Protein AF-A0A0G1YB3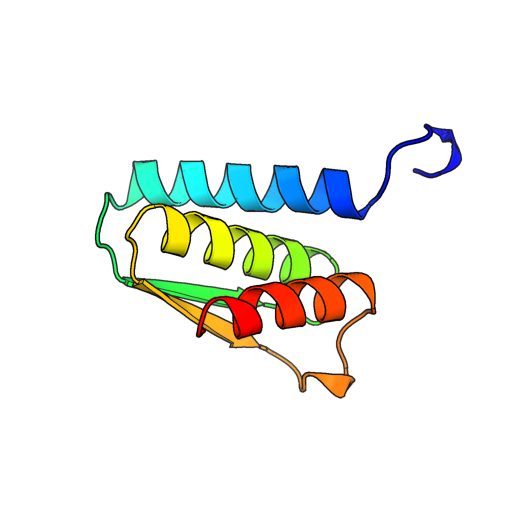0-F1 (afdb_monomer)

Foldseek 3Di:
DVVVVDDLLVVLLVLLLVVLVVVCVVPNAQEEEEFEAEQDSVNSSSLSVQVNNVVRHYHYDYDYPDDLVSHDPSNNVSVVVSVVVPD

Sequence (87 aa):
MEKLGVDIKQLMEIAGMRSAEIALKMFGEGTHITLLAGPGGNGGDALVCAKWLKLWGCTPVVLLSHEASSLKQVTADQLSVWNALGG

pLDDT: mean 94.78, std 8.33, range [55.66, 98.75]

Structure (mmCIF, N/CA/C/O backbone):
data_AF-A0A0G1YB30-F1
#
_entry.id   AF-A0A0G1YB30-F1
#
loop_
_atom_site.group_PDB
_atom_site.id
_atom_site.type_symbol
_atom_site.label_atom_id
_atom_site.label_alt_id
_atom_site.label_comp_id
_atom_site.label_asym_id
_atom_site.label_entity_id
_atom_site.label_seq_id
_atom_site.pdbx_PDB_ins_code
_atom_site.Cartn_x
_atom_site.Cartn_y
_atom_site.Cartn_z
_atom_site.occupancy
_atom_site.B_iso_or_equiv
_atom_site.auth_seq_id
_atom_site.auth_comp_id
_atom_site.auth_asym_id
_atom_site.auth_atom_id
_atom_site.pdbx_PDB_model_num
ATOM 1 N N . MET A 1 1 ? 20.461 5.528 -6.634 1.00 55.66 1 MET A N 1
ATOM 2 C CA . MET A 1 1 ? 20.125 4.860 -5.360 1.00 55.66 1 MET A CA 1
ATOM 3 C C . MET A 1 1 ? 21.034 3.671 -5.095 1.00 55.66 1 MET A C 1
ATOM 5 O O . MET A 1 1 ? 21.626 3.661 -4.030 1.00 55.66 1 MET A O 1
ATOM 9 N N . GLU A 1 2 ? 21.290 2.785 -6.067 1.00 56.31 2 GLU A N 1
ATOM 10 C CA . GLU A 1 2 ? 22.332 1.738 -5.929 1.00 56.31 2 GLU A CA 1
ATOM 11 C C . GLU A 1 2 ? 23.713 2.295 -5.554 1.00 56.31 2 GLU A C 1
ATOM 13 O O . GLU A 1 2 ? 24.401 1.728 -4.716 1.00 56.31 2 GLU A O 1
ATOM 18 N N . LYS A 1 3 ? 24.083 3.474 -6.076 1.00 60.72 3 LYS A N 1
ATOM 19 C CA . LYS A 1 3 ? 25.329 4.174 -5.703 1.00 60.72 3 LYS A CA 1
ATOM 20 C C . LYS A 1 3 ? 25.427 4.575 -4.218 1.00 60.72 3 LYS A C 1
ATOM 22 O O . LYS A 1 3 ? 26.507 4.937 -3.777 1.00 60.72 3 LYS A O 1
ATOM 27 N N . LEU A 1 4 ? 24.319 4.541 -3.474 1.00 73.81 4 LEU A N 1
ATOM 28 C CA . LEU A 1 4 ? 24.248 4.814 -2.032 1.00 73.81 4 LEU A CA 1
ATOM 29 C C . LEU A 1 4 ? 24.018 3.531 -1.208 1.00 73.81 4 LEU A C 1
ATOM 31 O O . LEU A 1 4 ? 23.915 3.618 0.009 1.00 73.81 4 LEU A O 1
ATOM 35 N N . GLY A 1 5 ? 23.908 2.358 -1.849 1.00 79.38 5 GLY A N 1
ATOM 36 C CA . GLY A 1 5 ? 23.649 1.078 -1.175 1.00 79.38 5 GLY A CA 1
ATOM 37 C C . GLY A 1 5 ? 22.238 0.924 -0.596 1.00 79.38 5 GLY A C 1
ATOM 38 O O . GLY A 1 5 ? 22.011 0.021 0.202 1.00 79.38 5 GLY A O 1
ATOM 39 N N . VAL A 1 6 ? 21.295 1.795 -0.969 1.00 80.38 6 VAL A N 1
ATOM 40 C CA . VAL A 1 6 ? 19.924 1.772 -0.441 1.00 80.38 6 VAL A CA 1
ATOM 41 C C . VAL A 1 6 ? 19.001 1.032 -1.404 1.00 80.38 6 VAL A C 1
ATOM 43 O O . VAL A 1 6 ? 18.881 1.424 -2.570 1.00 80.38 6 VAL A O 1
ATOM 46 N N . ASP A 1 7 ? 18.334 -0.011 -0.905 1.00 89.50 7 ASP A N 1
ATOM 47 C CA . ASP A 1 7 ? 17.349 -0.781 -1.663 1.00 89.50 7 ASP A CA 1
ATOM 48 C C . ASP A 1 7 ? 16.062 0.036 -1.852 1.00 89.50 7 ASP A C 1
ATOM 50 O O . ASP A 1 7 ? 15.485 0.585 -0.909 1.00 89.50 7 ASP A O 1
ATOM 54 N N . ILE A 1 8 ? 15.581 0.091 -3.095 1.00 89.75 8 ILE A N 1
ATOM 55 C CA . ILE A 1 8 ? 14.330 0.758 -3.451 1.00 89.75 8 ILE A CA 1
ATOM 56 C C . ILE A 1 8 ? 13.136 0.195 -2.669 1.00 89.75 8 ILE A C 1
ATOM 58 O O . ILE A 1 8 ? 12.234 0.952 -2.315 1.00 89.75 8 ILE A O 1
ATOM 62 N N . LYS A 1 9 ? 13.145 -1.104 -2.342 1.00 92.31 9 LYS A N 1
ATOM 63 C CA . LYS A 1 9 ? 12.092 -1.741 -1.542 1.00 92.31 9 LYS A CA 1
ATOM 64 C C . LYS A 1 9 ? 12.077 -1.218 -0.109 1.00 92.31 9 LYS A C 1
ATOM 66 O O . LYS A 1 9 ? 11.002 -1.000 0.435 1.00 92.31 9 LYS A O 1
ATOM 71 N N . GLN A 1 10 ? 13.245 -0.959 0.481 1.00 94.12 10 GLN A N 1
ATOM 72 C CA . GLN A 1 10 ? 13.342 -0.381 1.825 1.00 94.12 10 GLN A CA 1
ATOM 73 C C . GLN A 1 10 ? 12.817 1.057 1.858 1.00 94.12 10 GLN A C 1
ATOM 75 O O . GLN A 1 10 ? 12.113 1.439 2.789 1.00 94.12 10 GLN A O 1
ATOM 80 N N . LEU A 1 11 ? 1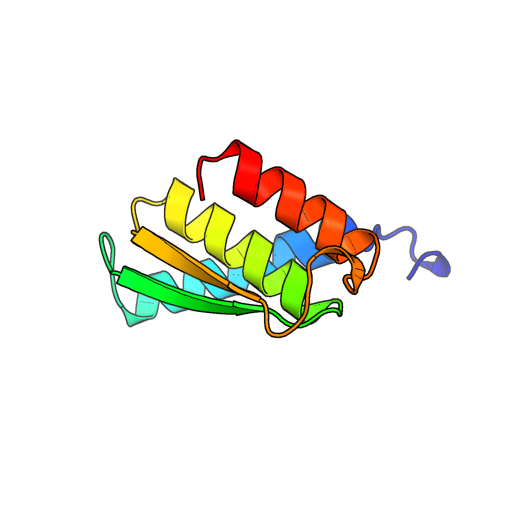3.126 1.854 0.832 1.00 94.69 11 LEU A N 1
ATOM 81 C CA . LEU A 1 11 ? 12.606 3.220 0.730 1.00 94.69 11 LEU A CA 1
ATOM 82 C C . LEU A 1 11 ? 11.087 3.240 0.567 1.00 94.69 11 LEU A C 1
ATOM 84 O O . LEU A 1 11 ? 10.419 4.001 1.260 1.00 94.69 11 LEU A O 1
ATOM 88 N N . MET A 1 12 ? 10.556 2.380 -0.300 1.00 96.75 12 MET A N 1
ATOM 89 C CA . MET A 1 12 ? 9.118 2.206 -0.507 1.00 96.75 12 MET A CA 1
ATOM 90 C C . MET A 1 12 ? 8.408 1.749 0.773 1.00 96.75 12 MET A C 1
ATOM 92 O O . MET A 1 12 ? 7.360 2.284 1.131 1.00 96.75 12 MET A O 1
ATOM 96 N N . GLU A 1 13 ? 9.015 0.815 1.510 1.00 97.75 13 GLU A N 1
ATOM 97 C CA . GLU A 1 13 ? 8.508 0.350 2.802 1.00 97.75 13 GLU A CA 1
ATOM 98 C C . GLU A 1 13 ? 8.349 1.510 3.796 1.00 97.75 13 GLU A C 1
ATOM 100 O O . GLU A 1 13 ? 7.297 1.684 4.412 1.00 97.75 13 GLU A O 1
ATOM 105 N N . ILE A 1 14 ? 9.379 2.353 3.906 1.00 97.94 14 ILE A N 1
ATOM 106 C CA . ILE A 1 14 ? 9.358 3.530 4.777 1.00 97.94 14 ILE A CA 1
ATOM 107 C C . ILE A 1 14 ? 8.325 4.550 4.279 1.00 97.94 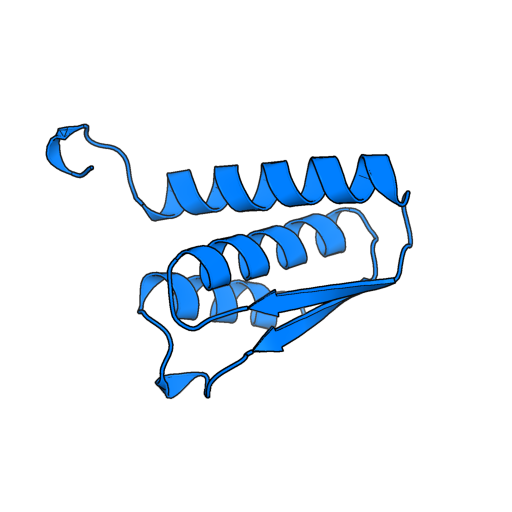14 ILE A C 1
ATOM 109 O O . ILE A 1 14 ? 7.540 5.057 5.080 1.00 97.94 14 ILE A O 1
ATOM 113 N N . ALA A 1 15 ? 8.297 4.851 2.980 1.00 98.12 15 ALA A N 1
ATOM 114 C CA . ALA A 1 15 ? 7.398 5.849 2.402 1.00 98.12 15 ALA A CA 1
ATOM 115 C C . ALA A 1 15 ? 5.916 5.485 2.603 1.00 98.12 15 ALA A C 1
ATOM 117 O O . ALA A 1 15 ? 5.125 6.315 3.067 1.00 98.12 15 ALA A O 1
ATOM 118 N N . GLY A 1 16 ? 5.543 4.234 2.326 1.00 98.50 16 GLY A N 1
ATOM 119 C CA . GLY A 1 16 ? 4.179 3.754 2.535 1.00 98.50 16 GLY A CA 1
ATOM 120 C C . GLY A 1 16 ? 3.789 3.710 4.014 1.00 98.50 16 GLY A C 1
ATOM 121 O O . GLY A 1 16 ? 2.710 4.182 4.370 1.00 98.50 16 GLY A O 1
ATOM 122 N N . MET A 1 17 ? 4.678 3.237 4.899 1.00 98.62 17 MET A N 1
ATOM 123 C CA . MET A 1 17 ? 4.424 3.211 6.347 1.00 98.62 17 MET A CA 1
ATOM 124 C C . MET A 1 17 ? 4.188 4.617 6.911 1.00 98.62 17 MET A C 1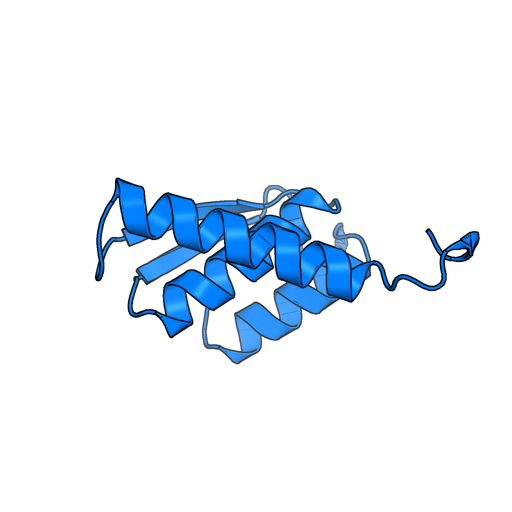
ATOM 126 O O . MET A 1 17 ? 3.222 4.839 7.636 1.00 98.62 17 MET A O 1
ATOM 130 N N . ARG A 1 18 ? 5.026 5.598 6.548 1.00 98.62 18 ARG A N 1
ATOM 131 C CA . ARG A 1 18 ? 4.843 6.992 6.991 1.00 98.62 18 ARG A CA 1
ATOM 132 C C . ARG A 1 18 ? 3.546 7.601 6.465 1.00 98.62 18 ARG A C 1
ATOM 134 O O . ARG A 1 18 ? 2.899 8.363 7.180 1.00 98.62 18 ARG A O 1
ATOM 141 N N . SER A 1 19 ? 3.139 7.238 5.252 1.00 98.44 19 SER A N 1
ATOM 142 C CA . SER A 1 19 ? 1.843 7.652 4.705 1.00 98.44 19 SER A CA 1
ATOM 143 C C . SER A 1 19 ? 0.681 7.071 5.522 1.00 98.44 19 SER A C 1
ATOM 145 O O . SER A 1 19 ? -0.251 7.800 5.861 1.00 98.44 19 SER A O 1
ATOM 147 N N . ALA A 1 20 ? 0.772 5.796 5.918 1.00 98.31 20 ALA A N 1
ATOM 148 C CA . ALA A 1 20 ? -0.212 5.153 6.786 1.00 98.31 20 ALA A CA 1
ATOM 149 C C . ALA A 1 20 ? -0.285 5.818 8.170 1.00 98.31 20 ALA A C 1
ATOM 151 O O . ALA A 1 20 ? -1.382 6.045 8.674 1.00 98.31 20 ALA A O 1
ATOM 152 N N . GLU A 1 21 ? 0.854 6.187 8.772 1.00 98.44 21 GLU A N 1
ATOM 153 C CA . GLU A 1 21 ? 0.886 6.879 10.072 1.00 98.44 21 GLU A CA 1
ATOM 154 C C . GLU A 1 21 ? 0.140 8.216 10.023 1.00 98.44 21 GLU A C 1
ATOM 156 O O . GLU A 1 21 ? -0.581 8.568 10.957 1.00 98.44 21 GLU A O 1
ATOM 161 N N . ILE A 1 22 ? 0.322 8.979 8.941 1.00 98.12 22 ILE A N 1
ATOM 162 C CA . ILE A 1 22 ? -0.363 10.261 8.753 1.00 98.12 22 ILE A CA 1
ATOM 163 C C . ILE A 1 22 ? -1.863 10.028 8.565 1.00 98.12 22 ILE A C 1
ATOM 165 O O . ILE A 1 22 ? -2.659 10.680 9.238 1.00 98.12 22 ILE A O 1
ATOM 169 N N . ALA A 1 23 ? -2.255 9.073 7.718 1.00 97.25 23 ALA A N 1
ATOM 170 C CA . ALA A 1 23 ? -3.662 8.735 7.517 1.00 97.25 23 ALA A CA 1
ATOM 171 C C . ALA A 1 23 ? -4.338 8.300 8.829 1.00 97.25 23 ALA A C 1
ATOM 173 O O . ALA A 1 23 ? -5.416 8.795 9.155 1.00 97.25 23 ALA A O 1
ATOM 174 N N . LEU A 1 24 ? -3.681 7.456 9.630 1.00 96.69 24 LEU A N 1
ATOM 175 C CA . LEU A 1 24 ? -4.200 7.016 10.924 1.00 96.69 24 LEU A CA 1
ATOM 176 C C . LEU A 1 24 ? -4.373 8.188 11.901 1.00 96.69 24 LEU A C 1
ATOM 178 O O . LEU A 1 24 ? -5.396 8.283 12.570 1.00 96.69 24 LEU A O 1
ATOM 182 N N . LYS A 1 25 ? -3.416 9.124 11.944 1.00 97.00 25 LYS A N 1
ATOM 183 C CA . LYS A 1 25 ? -3.531 10.347 12.760 1.00 97.00 25 LYS A CA 1
ATOM 184 C C . LYS A 1 25 ? -4.671 11.259 12.309 1.00 97.00 25 LYS A C 1
ATOM 186 O O . LYS A 1 25 ? -5.255 11.943 13.141 1.00 97.00 25 LYS A O 1
ATOM 191 N N . MET A 1 26 ? -4.953 11.307 11.008 1.00 96.69 26 MET A N 1
ATOM 192 C CA . MET A 1 26 ? -5.994 12.169 10.445 1.00 96.69 26 MET A CA 1
ATOM 193 C C . MET A 1 26 ? -7.400 11.605 10.646 1.00 96.69 26 MET A C 1
ATOM 195 O O . MET A 1 26 ? -8.323 12.375 10.896 1.00 96.69 26 MET A O 1
ATOM 199 N N . PHE A 1 27 ? -7.567 10.289 10.510 1.00 94.69 27 PHE A N 1
ATOM 200 C CA . PHE A 1 27 ? -8.890 9.667 10.431 1.00 94.69 27 PHE A CA 1
ATOM 201 C C . PHE A 1 27 ? -9.231 8.755 11.616 1.00 94.69 27 PHE A C 1
ATOM 203 O O . PHE A 1 27 ? -10.407 8.518 11.867 1.00 94.69 27 PHE A O 1
ATOM 210 N N . GLY A 1 28 ? -8.235 8.294 12.375 1.00 90.56 28 GLY A N 1
ATOM 211 C CA . GLY A 1 28 ? -8.420 7.387 13.506 1.00 90.56 28 GLY A CA 1
ATOM 212 C C . GLY A 1 28 ? -8.481 5.906 13.117 1.00 90.56 28 GLY A C 1
ATOM 213 O O . GLY A 1 28 ? -8.583 5.535 11.944 1.00 90.56 28 GLY A O 1
ATOM 214 N N . GLU A 1 29 ? -8.390 5.054 14.138 1.00 89.69 29 GLU A N 1
ATOM 215 C CA . GLU A 1 29 ? -8.442 3.591 14.025 1.00 89.69 29 GLU A CA 1
ATOM 216 C C . GLU A 1 29 ? -9.806 3.089 13.525 1.00 89.69 29 GLU A C 1
ATOM 218 O O . GLU A 1 29 ? -10.830 3.752 13.684 1.00 89.69 29 GLU A O 1
ATOM 223 N N . GLY A 1 30 ? -9.831 1.901 12.911 1.00 90.25 30 GLY A N 1
ATOM 224 C CA . GLY A 1 30 ? -11.069 1.274 12.428 1.00 90.25 30 GLY A CA 1
ATOM 225 C C . GLY A 1 30 ? -11.691 1.932 11.190 1.00 90.25 30 GLY A C 1
ATOM 226 O O . GLY A 1 30 ? -12.746 1.499 10.731 1.00 90.25 30 GLY A O 1
ATOM 227 N N . THR A 1 31 ? -11.048 2.951 10.616 1.00 93.50 31 THR A N 1
ATOM 228 C CA . THR A 1 31 ? -11.590 3.690 9.470 1.00 93.50 31 THR A CA 1
ATOM 229 C C . THR A 1 31 ? -11.531 2.879 8.169 1.00 93.50 31 THR A C 1
ATOM 231 O O . THR A 1 31 ? -10.580 2.133 7.910 1.00 93.50 31 THR A O 1
ATOM 234 N N . HIS A 1 32 ? -12.537 3.063 7.309 1.00 96.81 32 HIS A N 1
ATOM 235 C CA . HIS A 1 32 ? -12.523 2.593 5.922 1.00 96.81 32 HIS A CA 1
ATOM 236 C C . HIS A 1 32 ? -11.760 3.582 5.036 1.00 96.81 32 HIS A C 1
ATOM 238 O O . HIS A 1 32 ? -12.149 4.743 4.923 1.00 96.81 32 HIS A O 1
ATOM 244 N N . ILE A 1 33 ? -10.682 3.131 4.392 1.00 96.88 33 ILE A N 1
ATOM 245 C CA . ILE A 1 33 ? -9.789 4.002 3.614 1.00 96.88 33 ILE A CA 1
ATOM 246 C C . ILE A 1 33 ? -9.628 3.426 2.210 1.00 96.88 33 ILE A C 1
ATOM 248 O O . ILE A 1 33 ? -9.238 2.277 2.049 1.00 96.88 33 ILE A O 1
ATOM 252 N N . THR A 1 34 ? -9.904 4.222 1.178 1.00 97.94 34 THR A N 1
ATOM 253 C CA . THR A 1 34 ? -9.650 3.812 -0.212 1.00 97.94 34 THR A CA 1
ATOM 254 C C . THR A 1 34 ? -8.307 4.354 -0.682 1.00 97.94 34 THR A C 1
ATOM 256 O O . THR A 1 34 ? -8.056 5.555 -0.595 1.00 97.94 34 THR A O 1
ATOM 259 N N . LEU A 1 35 ? -7.453 3.475 -1.199 1.00 98.19 35 LEU A N 1
ATOM 260 C CA . LEU A 1 35 ? -6.149 3.807 -1.756 1.00 98.19 35 LEU A CA 1
ATOM 261 C C . LEU A 1 35 ? -6.178 3.640 -3.273 1.00 98.19 35 LEU A C 1
ATOM 263 O O . LEU A 1 35 ? -6.573 2.596 -3.785 1.00 98.19 35 LEU A O 1
ATOM 267 N N . LEU A 1 36 ? -5.731 4.668 -3.991 1.00 98.31 36 LEU A N 1
ATOM 268 C CA . LEU A 1 36 ? -5.632 4.659 -5.448 1.00 98.31 36 LEU A CA 1
ATOM 269 C C . LEU A 1 36 ? -4.175 4.411 -5.843 1.00 98.31 36 LEU A C 1
ATOM 271 O O . LEU A 1 36 ? -3.313 5.260 -5.611 1.00 98.31 36 LEU A O 1
ATOM 275 N N . ALA A 1 37 ? -3.891 3.251 -6.429 1.00 98.50 37 ALA A N 1
ATOM 276 C CA . ALA A 1 37 ? -2.536 2.817 -6.743 1.00 98.50 37 ALA A CA 1
ATOM 277 C C . ALA A 1 37 ? -2.278 2.822 -8.258 1.00 98.50 37 ALA A C 1
ATOM 279 O O . ALA A 1 37 ? -2.970 2.174 -9.042 1.00 98.50 37 ALA A O 1
ATOM 280 N N . GLY A 1 38 ? -1.258 3.578 -8.674 1.00 98.38 38 GLY A N 1
ATOM 281 C CA . GLY A 1 38 ? -0.777 3.598 -10.057 1.00 98.38 38 GLY A CA 1
ATOM 282 C C . GLY A 1 38 ? 0.191 2.456 -10.394 1.00 98.38 38 GLY A C 1
ATOM 283 O O . GLY A 1 38 ? 0.616 1.722 -9.510 1.00 98.38 38 GLY A O 1
ATOM 284 N N . PRO A 1 39 ? 0.637 2.338 -11.657 1.00 98.00 39 PRO A N 1
ATOM 285 C CA . PRO A 1 39 ? 1.551 1.269 -12.067 1.00 98.00 39 PRO A CA 1
ATOM 286 C C . PRO A 1 39 ? 3.013 1.496 -11.648 1.00 98.00 39 PRO A C 1
ATOM 288 O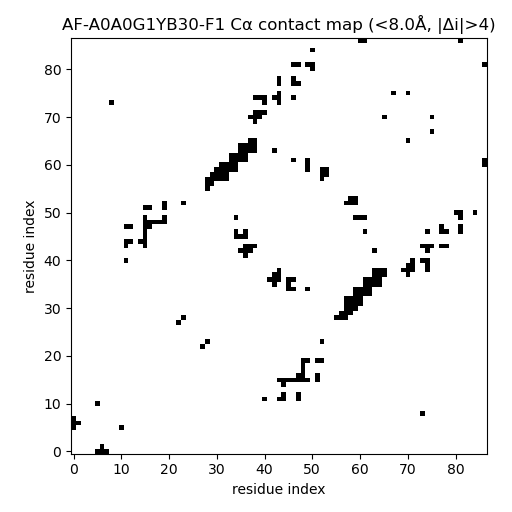 O . PRO A 1 39 ? 3.857 0.613 -11.800 1.00 98.00 39 PRO A O 1
ATOM 291 N N . GLY A 1 40 ? 3.340 2.697 -11.161 1.00 97.50 40 GLY A N 1
ATOM 292 C CA . GLY A 1 40 ? 4.691 3.110 -10.780 1.00 97.50 40 GLY A CA 1
ATOM 293 C C . GLY A 1 40 ? 4.999 2.979 -9.286 1.00 97.50 40 GLY A C 1
ATOM 294 O O . GLY A 1 40 ? 4.235 2.386 -8.529 1.00 97.50 40 GLY A O 1
ATOM 295 N N . GLY A 1 41 ? 6.114 3.592 -8.868 1.00 96.69 41 GLY A N 1
ATOM 296 C CA . GLY A 1 41 ? 6.608 3.555 -7.483 1.00 96.69 41 GLY A CA 1
ATOM 297 C C . GLY A 1 41 ? 5.576 4.019 -6.455 1.00 96.69 41 GLY A C 1
ATOM 298 O O . GLY A 1 41 ? 5.331 3.299 -5.499 1.00 96.69 41 GLY A O 1
ATOM 299 N N . ASN A 1 42 ? 4.861 5.115 -6.732 1.00 96.94 42 ASN A N 1
ATOM 300 C CA . ASN A 1 42 ? 3.805 5.616 -5.843 1.00 96.94 42 ASN A CA 1
ATOM 301 C C . ASN A 1 42 ? 2.661 4.609 -5.636 1.00 96.94 42 ASN A C 1
ATOM 303 O O . ASN A 1 42 ? 2.005 4.625 -4.602 1.00 96.94 42 ASN A O 1
ATOM 307 N N . GLY A 1 43 ? 2.396 3.734 -6.613 1.00 98.25 43 GLY A N 1
ATOM 308 C CA . GLY A 1 43 ? 1.443 2.642 -6.422 1.00 98.25 43 GLY A CA 1
ATOM 309 C C . GLY A 1 43 ? 1.965 1.580 -5.463 1.00 98.25 43 GLY A C 1
ATOM 310 O O . GLY A 1 43 ? 1.202 1.056 -4.662 1.00 98.25 43 GLY A O 1
ATOM 311 N N . GLY A 1 44 ? 3.273 1.315 -5.495 1.00 98.31 44 GLY A N 1
ATOM 312 C CA . GLY A 1 44 ? 3.939 0.465 -4.512 1.00 98.31 44 GLY A CA 1
ATOM 313 C C . GLY A 1 44 ? 3.879 1.072 -3.111 1.00 98.31 44 GLY A C 1
ATOM 314 O O . GLY A 1 44 ? 3.506 0.379 -2.170 1.00 98.31 44 GLY A O 1
ATOM 315 N N . ASP A 1 45 ? 4.127 2.378 -2.984 1.00 98.62 45 ASP A N 1
ATOM 316 C CA . ASP A 1 45 ? 3.980 3.099 -1.712 1.00 98.62 45 ASP A CA 1
ATOM 317 C C . ASP A 1 45 ? 2.533 3.026 -1.189 1.00 98.62 45 ASP A C 1
ATOM 319 O O . ASP A 1 45 ? 2.311 2.804 0.001 1.00 98.62 45 ASP A O 1
ATOM 323 N N . ALA A 1 46 ? 1.535 3.157 -2.074 1.00 98.69 46 ALA A N 1
ATOM 324 C CA . ALA A 1 46 ? 0.123 3.007 -1.724 1.00 98.69 46 ALA A CA 1
ATOM 325 C C . ALA A 1 46 ? -0.209 1.580 -1.253 1.00 98.69 46 ALA A C 1
ATOM 327 O O . ALA A 1 46 ? -0.907 1.415 -0.258 1.00 98.69 46 ALA A O 1
ATOM 328 N N . LEU A 1 47 ? 0.322 0.542 -1.901 1.00 98.75 47 LEU A N 1
ATOM 329 C CA . LEU A 1 47 ? 0.139 -0.852 -1.473 1.00 98.75 47 LEU A CA 1
ATOM 330 C C . LEU A 1 47 ? 0.788 -1.122 -0.105 1.00 98.75 47 LEU A C 1
ATOM 332 O O . LEU A 1 47 ? 0.181 -1.757 0.758 1.00 98.75 47 LEU A O 1
ATOM 336 N N . VAL A 1 48 ? 1.982 -0.575 0.141 1.00 98.75 48 VAL A N 1
ATOM 337 C CA . VAL A 1 48 ? 2.623 -0.614 1.466 1.00 98.75 48 VAL A CA 1
ATOM 338 C C . VAL A 1 48 ? 1.785 0.141 2.503 1.00 98.75 48 VAL A C 1
ATOM 340 O O . VAL A 1 48 ? 1.620 -0.337 3.625 1.00 98.75 48 VAL A O 1
ATOM 343 N N . CYS A 1 49 ? 1.227 1.298 2.146 1.00 98.75 49 CYS A N 1
ATOM 344 C CA . CYS A 1 49 ? 0.331 2.057 3.016 1.00 98.75 49 CYS A CA 1
ATOM 345 C C . CYS A 1 49 ? -0.910 1.227 3.392 1.00 98.75 49 CYS A C 1
ATOM 347 O O . CYS A 1 49 ? -1.231 1.106 4.575 1.00 98.75 49 CYS A O 1
ATOM 349 N N . ALA A 1 50 ? -1.552 0.572 2.416 1.00 98.56 50 ALA A N 1
ATOM 350 C CA . ALA A 1 50 ? -2.694 -0.317 2.643 1.00 98.56 50 ALA A CA 1
ATOM 351 C C . ALA A 1 50 ? -2.342 -1.468 3.594 1.00 98.56 50 ALA A C 1
ATOM 353 O O . ALA A 1 50 ? -3.077 -1.736 4.546 1.00 98.56 50 ALA A O 1
ATOM 354 N N . LYS A 1 51 ? -1.182 -2.103 3.383 1.00 98.44 51 LYS A N 1
ATOM 355 C CA . LYS A 1 51 ? -0.654 -3.144 4.271 1.00 98.44 51 LYS A CA 1
ATOM 356 C C . LYS A 1 51 ? -0.590 -2.664 5.722 1.00 98.44 51 LYS A C 1
ATOM 358 O O . LYS A 1 51 ? -1.126 -3.334 6.602 1.00 98.44 51 LYS A O 1
ATOM 363 N N . TRP A 1 52 ? 0.046 -1.522 5.982 1.00 98.44 52 TRP A N 1
ATOM 364 C CA . TRP A 1 52 ? 0.202 -1.007 7.347 1.00 98.44 52 TRP A CA 1
ATOM 365 C C . TRP A 1 52 ? -1.127 -0.603 7.979 1.00 98.44 52 TRP A C 1
ATOM 367 O O . TRP A 1 52 ? -1.395 -0.988 9.114 1.00 98.44 52 TRP A O 1
ATOM 377 N N . LEU A 1 53 ? -1.997 0.082 7.232 1.00 98.12 53 LEU A N 1
ATOM 378 C CA . LEU A 1 53 ? -3.341 0.425 7.703 1.00 98.12 53 LEU A CA 1
ATOM 379 C C . LEU A 1 53 ? -4.131 -0.825 8.114 1.00 98.12 53 LEU A C 1
ATOM 381 O O . LEU A 1 53 ? -4.766 -0.823 9.167 1.00 98.12 53 LEU A O 1
ATOM 385 N N . LYS A 1 54 ? -4.053 -1.910 7.334 1.00 97.50 54 LYS A N 1
ATOM 386 C CA . LYS A 1 54 ? -4.707 -3.181 7.671 1.00 97.50 54 LYS A CA 1
ATOM 387 C C . LYS A 1 54 ? -4.123 -3.817 8.930 1.00 97.50 54 LYS A C 1
ATOM 389 O O . LYS A 1 54 ? -4.877 -4.238 9.803 1.00 97.50 54 LYS A O 1
ATOM 394 N N . LEU A 1 55 ? -2.793 -3.866 9.047 1.00 96.81 55 LEU A N 1
ATOM 395 C CA . LEU A 1 55 ? -2.114 -4.394 10.238 1.00 96.81 55 LEU A CA 1
ATOM 396 C C . LEU A 1 55 ? -2.441 -3.590 11.507 1.00 96.81 55 LEU A C 1
ATOM 398 O O . LEU A 1 55 ? -2.436 -4.151 12.599 1.00 96.81 55 LEU A O 1
ATOM 402 N N . TRP A 1 56 ? -2.762 -2.304 11.367 1.00 96.75 56 TRP A N 1
ATOM 403 C CA . TRP A 1 56 ? -3.205 -1.429 12.456 1.00 96.75 56 TRP A CA 1
ATOM 404 C C . TRP A 1 56 ? -4.729 -1.385 12.639 1.00 96.75 56 TRP A C 1
ATOM 406 O O . TRP A 1 56 ? -5.244 -0.495 13.309 1.00 96.75 56 TRP A O 1
ATOM 416 N N . GLY A 1 57 ? -5.470 -2.336 12.064 1.00 95.62 57 GLY A N 1
ATOM 417 C CA . GLY A 1 57 ? -6.900 -2.509 12.331 1.00 95.62 57 GLY A CA 1
ATOM 418 C C . GLY A 1 57 ? -7.836 -1.595 11.536 1.00 95.62 57 GLY A C 1
ATOM 419 O O . GLY A 1 57 ? -9.028 -1.547 11.831 1.00 95.62 57 GLY A O 1
ATOM 420 N N . CYS A 1 58 ? -7.344 -0.877 10.523 1.00 96.88 58 CYS A N 1
ATOM 421 C CA . CYS A 1 58 ? -8.214 -0.194 9.561 1.00 96.88 58 CYS A CA 1
ATOM 422 C C . CYS A 1 58 ? -8.768 -1.181 8.521 1.00 96.88 58 CYS A C 1
ATOM 424 O O . CYS A 1 58 ? -8.286 -2.307 8.380 1.00 96.88 58 CYS A O 1
ATOM 426 N N . THR A 1 59 ? -9.735 -0.722 7.720 1.00 97.00 59 THR A N 1
ATOM 427 C CA . THR A 1 59 ? -10.301 -1.497 6.602 1.00 97.00 59 THR A CA 1
ATOM 428 C C . THR A 1 59 ? -9.941 -0.848 5.259 1.00 97.00 59 THR A C 1
ATOM 430 O O . THR A 1 59 ? -10.776 -0.155 4.666 1.00 97.00 59 THR A O 1
ATOM 433 N N . PRO A 1 60 ? -8.688 -0.992 4.782 1.00 97.81 60 PRO A N 1
ATOM 434 C CA . PRO A 1 60 ? -8.279 -0.400 3.520 1.00 97.81 60 PRO A CA 1
ATOM 435 C C . PRO A 1 60 ? -8.804 -1.186 2.312 1.00 97.81 60 PRO A C 1
ATOM 437 O O . PRO A 1 60 ? -8.844 -2.416 2.323 1.00 97.81 60 PRO A O 1
ATOM 440 N N . VAL A 1 61 ? -9.152 -0.459 1.251 1.00 98.06 61 VAL A N 1
ATOM 441 C CA . VAL A 1 61 ? -9.498 -0.987 -0.076 1.00 98.06 61 VAL A CA 1
ATOM 442 C C . VAL A 1 61 ? -8.536 -0.386 -1.090 1.00 98.06 61 VAL A C 1
ATOM 444 O O . VAL A 1 61 ? -8.380 0.833 -1.136 1.00 98.06 61 VAL A O 1
ATOM 447 N N . VAL A 1 62 ? -7.900 -1.217 -1.913 1.00 98.50 62 VAL A N 1
ATOM 448 C CA . VAL A 1 62 ? -6.989 -0.752 -2.965 1.00 98.50 62 VAL A CA 1
ATOM 449 C C . VAL A 1 62 ? -7.685 -0.815 -4.318 1.00 98.50 62 VAL A C 1
ATOM 451 O O . VAL A 1 62 ? -8.214 -1.852 -4.706 1.00 98.50 62 VAL A O 1
ATOM 454 N N . LEU A 1 63 ? -7.640 0.291 -5.057 1.00 98.50 63 LEU A N 1
ATOM 455 C CA . LEU A 1 63 ? -8.035 0.359 -6.458 1.00 98.50 63 LEU A CA 1
ATOM 456 C C . LEU A 1 63 ? -6.790 0.590 -7.311 1.00 98.50 63 LEU A C 1
ATOM 458 O O . LEU A 1 63 ? -6.119 1.618 -7.189 1.00 98.50 63 LEU A O 1
ATOM 462 N N . LEU A 1 64 ? -6.488 -0.367 -8.187 1.00 98.38 64 LEU A N 1
ATOM 463 C CA . LEU A 1 64 ? -5.442 -0.208 -9.190 1.00 98.38 64 LEU A CA 1
ATOM 464 C C . LEU A 1 64 ? -5.984 0.634 -10.347 1.00 98.38 64 LEU A C 1
ATOM 466 O O . LEU A 1 64 ? -7.074 0.375 -10.850 1.00 98.38 64 LEU A O 1
ATOM 470 N N . SER A 1 65 ? -5.223 1.629 -10.800 1.00 97.81 65 SER A N 1
ATOM 471 C CA . SER A 1 65 ? -5.616 2.415 -11.978 1.00 97.81 65 SER A CA 1
ATOM 472 C C . SER A 1 65 ? -5.344 1.704 -13.306 1.00 97.81 65 SER A C 1
ATOM 474 O O . SER A 1 65 ? -5.772 2.186 -14.350 1.00 97.81 65 SER A O 1
ATOM 476 N N . HIS A 1 66 ? -4.594 0.602 -13.274 1.00 97.69 66 HIS A N 1
ATOM 477 C CA . HIS A 1 66 ? -4.216 -0.212 -14.426 1.00 97.69 66 HIS A CA 1
ATOM 478 C C . HIS A 1 66 ? -4.285 -1.691 -14.044 1.00 97.69 66 HIS A C 1
ATOM 480 O O . HIS A 1 66 ? -4.229 -2.034 -12.862 1.00 97.69 66 H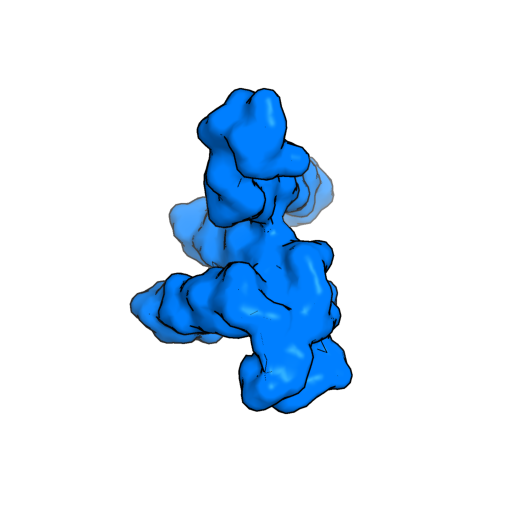IS A O 1
ATOM 486 N N . GLU A 1 67 ? -4.332 -2.561 -15.049 1.00 97.44 67 GLU A N 1
ATOM 487 C CA . GLU A 1 67 ? -4.241 -4.007 -14.854 1.00 97.44 67 GLU A CA 1
ATOM 488 C C . GLU A 1 67 ? -2.965 -4.403 -14.098 1.00 97.44 67 GLU A C 1
ATOM 490 O O . GLU A 1 67 ? -1.904 -3.792 -14.267 1.00 97.44 67 GLU A O 1
ATOM 495 N N . ALA A 1 68 ? -3.042 -5.477 -13.306 1.00 96.56 68 ALA A N 1
ATOM 496 C CA . ALA A 1 68 ? -1.906 -5.973 -12.525 1.00 96.56 68 ALA A CA 1
ATOM 497 C C . ALA A 1 68 ? -0.681 -6.306 -13.405 1.00 96.56 68 ALA A C 1
ATOM 499 O O . ALA A 1 68 ? 0.462 -6.139 -12.982 1.00 96.56 68 ALA A O 1
ATOM 500 N N . SER A 1 69 ? -0.909 -6.706 -14.659 1.00 97.19 69 SER A N 1
ATOM 501 C CA . SER A 1 69 ? 0.142 -6.964 -15.652 1.00 97.19 69 SER A CA 1
ATOM 502 C C . SER A 1 69 ? 0.901 -5.712 -16.103 1.00 97.19 69 SER A C 1
ATOM 504 O O . SER A 1 69 ? 1.972 -5.829 -16.691 1.00 97.19 69 SER A O 1
ATOM 506 N N . SER A 1 70 ? 0.360 -4.515 -15.867 1.00 97.69 70 SER A N 1
ATOM 507 C CA . SER A 1 70 ? 0.980 -3.236 -16.234 1.00 97.69 70 SER A CA 1
ATOM 508 C C . SER A 1 70 ? 1.831 -2.633 -15.111 1.00 97.69 70 SER A C 1
ATOM 510 O O . SER A 1 70 ? 2.420 -1.565 -15.293 1.00 97.69 70 SER A O 1
ATOM 512 N N . LEU A 1 71 ? 1.894 -3.281 -13.945 1.00 97.88 71 LEU A N 1
ATOM 513 C CA . LEU A 1 71 ? 2.666 -2.798 -12.805 1.00 97.88 71 LEU A CA 1
ATOM 514 C C . LEU A 1 71 ? 4.168 -2.982 -13.042 1.00 97.88 71 LEU A C 1
ATOM 516 O O . LEU A 1 71 ? 4.624 -4.009 -13.543 1.00 97.88 71 LEU A O 1
ATOM 520 N N . LYS A 1 72 ? 4.971 -2.004 -12.611 1.00 97.12 72 LYS A N 1
ATOM 521 C CA . LYS A 1 72 ? 6.421 -2.206 -12.495 1.00 97.12 72 LYS A CA 1
ATOM 522 C C . LYS A 1 72 ? 6.700 -3.318 -11.486 1.00 97.12 72 LYS A C 1
ATOM 524 O O . LYS A 1 72 ? 5.986 -3.427 -10.494 1.00 97.12 72 LYS A O 1
ATOM 529 N N . GLN A 1 73 ? 7.790 -4.064 -11.679 1.00 96.88 73 GLN A N 1
ATOM 530 C CA . GLN A 1 73 ? 8.130 -5.213 -10.827 1.00 96.88 73 GLN A CA 1
ATOM 531 C C . GLN A 1 73 ? 8.076 -4.889 -9.327 1.00 96.88 73 GLN A C 1
ATOM 533 O O . GLN A 1 73 ? 7.447 -5.606 -8.562 1.00 96.88 73 GLN A O 1
ATOM 538 N N . VAL A 1 74 ? 8.661 -3.761 -8.910 1.00 95.38 74 VAL A N 1
ATOM 539 C CA . VAL A 1 74 ? 8.655 -3.342 -7.499 1.00 95.38 74 VAL A CA 1
ATOM 540 C C . VAL A 1 74 ? 7.237 -3.136 -6.942 1.00 95.38 74 VAL A C 1
ATOM 542 O O . VAL A 1 74 ? 6.985 -3.441 -5.784 1.00 95.38 74 VAL A O 1
ATOM 545 N N . THR A 1 75 ? 6.301 -2.669 -7.768 1.00 97.88 75 THR A N 1
ATOM 546 C CA . THR A 1 75 ? 4.893 -2.467 -7.407 1.00 97.88 75 THR A CA 1
ATOM 547 C C . THR A 1 75 ? 4.127 -3.790 -7.416 1.00 97.88 75 THR A C 1
ATOM 549 O O . THR A 1 75 ? 3.328 -4.037 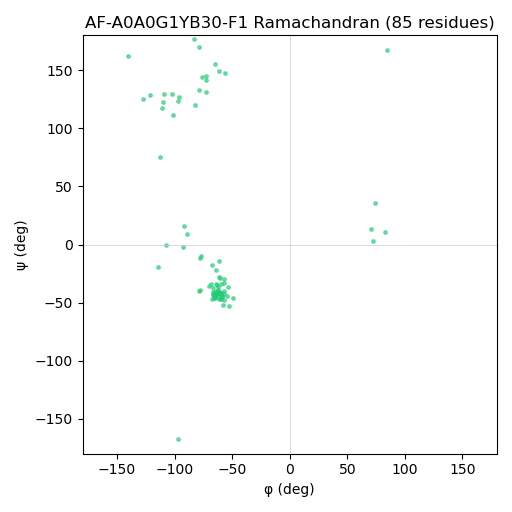-6.518 1.00 97.88 75 THR A O 1
ATOM 552 N N . ALA A 1 76 ? 4.400 -4.668 -8.386 1.00 98.12 76 ALA A N 1
ATOM 553 C CA . ALA A 1 76 ? 3.828 -6.013 -8.449 1.00 98.12 76 ALA A CA 1
ATOM 554 C C . ALA A 1 76 ? 4.232 -6.874 -7.235 1.00 98.12 76 ALA A C 1
ATOM 556 O O . ALA A 1 76 ? 3.413 -7.625 -6.699 1.00 98.12 76 ALA A O 1
ATOM 557 N N . ASP A 1 77 ? 5.467 -6.714 -6.750 1.00 97.69 77 ASP A N 1
ATOM 558 C CA . ASP A 1 77 ? 5.940 -7.362 -5.525 1.00 97.69 77 ASP A CA 1
ATOM 559 C C . ASP A 1 77 ? 5.099 -6.918 -4.314 1.00 97.69 77 ASP A C 1
ATOM 561 O O . ASP A 1 77 ? 4.657 -7.757 -3.529 1.00 97.69 77 ASP A O 1
ATOM 565 N N . GLN A 1 78 ? 4.804 -5.616 -4.186 1.00 98.38 78 GLN A N 1
ATOM 566 C CA . GLN A 1 78 ? 3.937 -5.113 -3.111 1.00 98.38 78 GLN A CA 1
ATOM 567 C C . GLN A 1 78 ? 2.481 -5.553 -3.271 1.00 98.38 78 GLN A C 1
ATOM 569 O O . GLN A 1 78 ? 1.824 -5.834 -2.272 1.00 98.38 78 GLN A O 1
ATOM 574 N N . LEU A 1 79 ? 1.981 -5.672 -4.506 1.00 98.44 79 LEU A N 1
ATOM 575 C CA . LEU A 1 79 ? 0.640 -6.205 -4.756 1.00 98.44 79 LEU A CA 1
ATOM 576 C C . LEU A 1 79 ? 0.537 -7.657 -4.276 1.00 98.44 79 LEU A C 1
ATOM 578 O O . LEU A 1 79 ? -0.459 -8.041 -3.675 1.00 98.44 79 LEU A O 1
ATOM 582 N N . SER A 1 80 ? 1.589 -8.452 -4.479 1.00 98.31 80 SER A N 1
ATOM 583 C CA . SER A 1 80 ? 1.647 -9.833 -3.987 1.00 98.31 80 SER A CA 1
ATOM 584 C C . SER A 1 80 ? 1.611 -9.902 -2.456 1.00 98.31 80 SER A C 1
ATOM 586 O O . SER A 1 80 ? 0.919 -10.752 -1.897 1.00 98.31 80 SER A O 1
ATOM 588 N N . VAL A 1 81 ? 2.311 -8.988 -1.771 1.00 98.06 81 VAL A N 1
ATOM 589 C CA . VAL A 1 81 ? 2.272 -8.874 -0.301 1.00 98.06 81 VAL A CA 1
ATOM 590 C C . VAL A 1 81 ? 0.882 -8.471 0.190 1.00 98.06 81 VAL A C 1
ATOM 592 O O . VAL A 1 81 ? 0.384 -9.058 1.148 1.00 98.06 81 VAL A O 1
ATOM 595 N N . TRP A 1 82 ? 0.256 -7.491 -0.463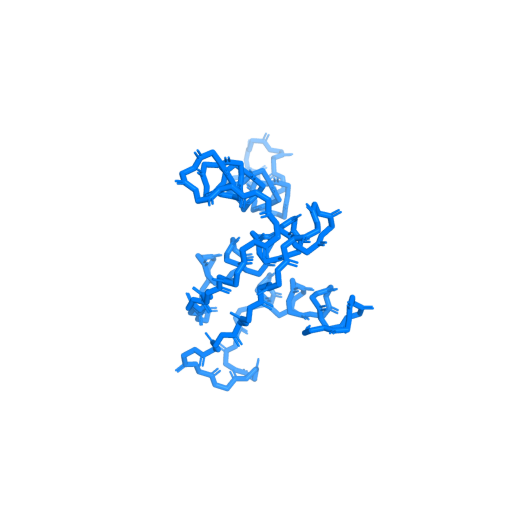 1.00 98.31 82 TRP A N 1
ATOM 596 C CA . TRP A 1 82 ? -1.101 -7.043 -0.153 1.00 98.31 82 TRP A CA 1
ATOM 597 C C . TRP A 1 82 ? -2.102 -8.204 -0.276 1.00 98.31 82 TRP A C 1
ATOM 599 O O . TRP A 1 82 ? -2.729 -8.568 0.722 1.00 98.31 82 TRP A O 1
ATOM 609 N N . ASN A 1 83 ? -2.090 -8.907 -1.416 1.00 98.12 83 ASN A N 1
ATOM 610 C CA . ASN A 1 83 ? -2.948 -10.069 -1.669 1.00 98.12 83 ASN A CA 1
ATOM 611 C C . ASN A 1 83 ? -2.776 -11.177 -0.616 1.00 98.12 83 ASN A C 1
ATOM 613 O O . ASN A 1 83 ? -3.755 -11.783 -0.177 1.00 98.12 83 ASN A O 1
ATOM 617 N N . ALA A 1 84 ? -1.542 -11.439 -0.170 1.00 97.88 84 ALA A N 1
ATOM 618 C CA . ALA A 1 84 ? -1.260 -12.435 0.867 1.00 97.88 84 ALA A CA 1
ATOM 619 C C . ALA A 1 84 ? -1.874 -12.081 2.238 1.00 97.88 84 ALA A C 1
ATOM 621 O O .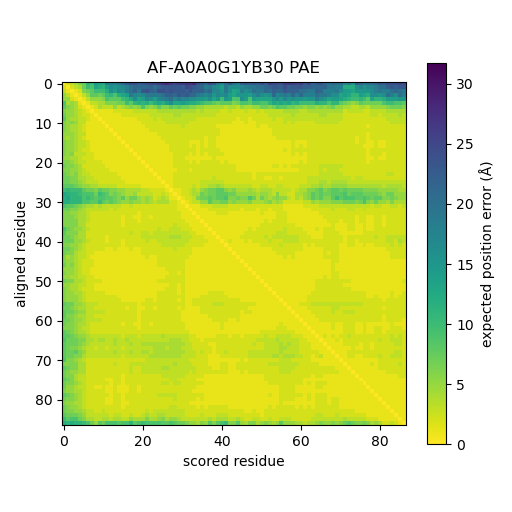 ALA A 1 84 ? -2.101 -12.969 3.058 1.00 97.88 84 ALA A O 1
ATOM 622 N N . LEU A 1 85 ? -2.183 -10.804 2.482 1.00 96.06 85 LEU A N 1
ATOM 623 C CA . LEU A 1 85 ? -2.891 -10.329 3.673 1.00 96.06 85 LEU A CA 1
ATOM 624 C C . LEU A 1 85 ? -4.415 -10.317 3.493 1.00 96.06 85 LEU A C 1
ATOM 626 O O . LEU A 1 85 ? -5.134 -9.786 4.343 1.00 96.06 85 LEU A O 1
ATOM 630 N N . GLY A 1 86 ? -4.931 -10.889 2.404 1.00 94.31 86 GLY A N 1
ATOM 631 C CA . GLY A 1 86 ? -6.362 -11.025 2.147 1.00 94.31 86 GLY A CA 1
ATOM 632 C C . GLY A 1 86 ? -7.029 -9.713 1.748 1.00 94.31 86 GLY A C 1
ATOM 633 O O . GLY A 1 86 ? -8.131 -9.423 2.220 1.00 94.31 86 GLY A O 1
ATOM 634 N N . GLY A 1 87 ? -6.330 -8.869 0.993 1.00 80.62 87 GLY A N 1
ATOM 635 C CA . GLY A 1 87 ? -6.897 -7.703 0.322 1.00 80.62 87 GLY A CA 1
ATOM 636 C C . GLY A 1 87 ? -6.155 -7.444 -0.966 1.00 80.62 87 GLY A C 1
ATOM 637 O O . GLY A 1 87 ? -4.935 -7.673 -0.944 1.00 80.62 87 GLY A O 1
#

Mean predicted aligned error: 3.17 Å

Solvent-accessible surface area (backbone atoms only — not comparable to full-atom values): 4630 Å² total; per-residue (Å²): 93,72,93,72,74,51,57,68,66,59,53,34,48,52,54,4,41,54,49,27,54,52,50,40,72,74,69,42,76,61,39,78,43,80,40,78,21,50,43,47,69,68,14,20,19,38,35,36,15,39,46,46,33,39,76,63,54,26,50,54,44,80,44,65,77,54,62,77,90,65,32,39,68,74,23,42,53,31,48,53,55,29,46,74,71,77,86

Radius of gyration: 12.67 Å; Cα contacts (8 Å, |Δi|>4): 128; chains: 1; bounding box: 38×25×30 Å

Nearest PDB structures (foldseek):
  2dg2-assembly1_A  TM=8.771E-01  e=1.397E-04  Mus musculus
  3d3j-assembly1_A-2  TM=9.046E-01  e=4.689E-04  Homo sapiens
  3hgu-assembly1_B  TM=3.594E-01  e=7.134E-01  Pantoea agglomerans
  3bfj-assembly1_A  TM=3.661E-01  e=2.246E+00  Klebsiella pneumoniae
  5o22-assembly1_B  TM=3.567E-01  e=3.509E+00  Escherichia coli K-12

Secondary structure (DSSP, 8-state):
-GGGT--HHHHHHHHHHHHHHHHHHHH-TT-EEEEEE-SSHHHHHHHHHHHHHHHTT-EEEEEESS-GGGS-HHHHHHHHHHHHTT-